Protein AF-A0A7C9D6A2-F1 (afdb_monomer_lite)

Foldseek 3Di:
DPDPVVVVVCVVVVCVVVVVVVVVVVVVLVVLVVVVVVCVVVVNDDDPVSVVVNVVSVVVVVVVVVVVVVVVVVVVVVVVVVVVVVVPPDPPPPPDDDDD

Radius of gyration: 25.12 Å; chains: 1; bounding box: 67×23×78 Å

Sequence (100 aa):
LQCSQLKEVLSVWGLKSDLERLDSTVKTIRAVFCTFHRKQAQGFELNEMELDFIQRLRNCVYDAEDLLDEFATLAAQQLQNCKKEERRSPGVFTSTARLC

Secondary structure (DSSP, 8-state):
---HHHHHHHHHTT-HHHHHHHHHHHHHHHHHHHHHHHHHHTTPPPPHHHHHHHHHHHHHHHHHHHHHHHHHHHHHHHHHHHHHHHT-------------

pLDDT: mean 77.05, std 17.57, range [39.94, 95.38]

Structure (mmCIF, N/CA/C/O backbone):
data_AF-A0A7C9D6A2-F1
#
_entry.id   AF-A0A7C9D6A2-F1
#
loop_
_atom_site.group_PDB
_atom_site.id
_atom_site.type_symbol
_atom_site.label_atom_id
_atom_site.label_alt_id
_atom_site.label_comp_id
_atom_site.label_asym_id
_atom_site.label_entity_id
_atom_site.label_seq_id
_atom_site.pdbx_PDB_ins_code
_atom_site.Cartn_x
_atom_site.Cartn_y
_atom_site.Cartn_z
_atom_site.occupancy
_atom_site.B_iso_or_equiv
_atom_s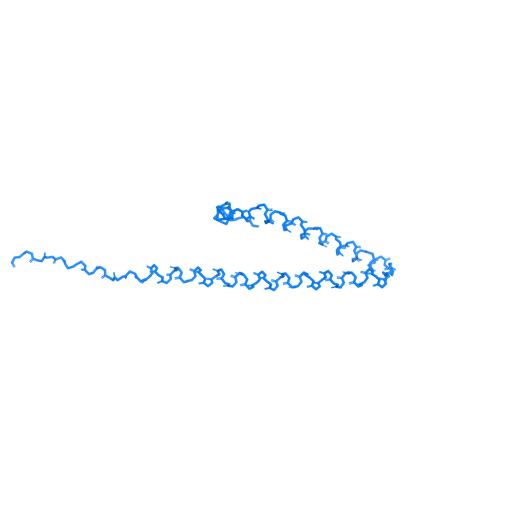ite.auth_seq_id
_atom_site.auth_comp_id
_atom_site.auth_asym_id
_atom_site.auth_atom_id
_atom_site.pdbx_PDB_model_num
ATOM 1 N N . LEU A 1 1 ? -15.813 5.222 1.478 1.00 47.66 1 LEU A N 1
ATOM 2 C CA . LEU A 1 1 ? -16.107 5.257 2.932 1.00 47.66 1 LEU A CA 1
ATOM 3 C C . LEU A 1 1 ? -17.049 6.428 3.253 1.00 47.66 1 LEU A C 1
ATOM 5 O O . LEU A 1 1 ? -16.592 7.531 3.515 1.00 47.66 1 LEU A O 1
ATOM 9 N N . GLN A 1 2 ? -18.367 6.219 3.161 1.00 48.19 2 GLN A N 1
ATOM 10 C CA . GLN A 1 2 ? -19.413 7.238 3.392 1.00 48.19 2 GLN A CA 1
ATOM 11 C C . GLN A 1 2 ? -20.345 6.780 4.531 1.00 48.19 2 GLN A C 1
ATOM 13 O O . GLN A 1 2 ? -21.554 6.704 4.365 1.00 48.19 2 GLN A O 1
ATOM 18 N N . CYS A 1 3 ? -19.783 6.390 5.678 1.00 60.12 3 CYS A N 1
ATOM 19 C CA . CYS A 1 3 ? -20.566 6.014 6.856 1.00 60.12 3 CYS A CA 1
ATOM 20 C C . CYS A 1 3 ? -20.179 6.947 8.012 1.00 60.12 3 CYS A C 1
ATOM 22 O O . CYS A 1 3 ? -18.998 7.055 8.349 1.00 60.12 3 CYS A O 1
ATOM 24 N N . SER A 1 4 ? -21.151 7.679 8.564 1.00 65.62 4 SER A N 1
ATOM 25 C CA . SER A 1 4 ? -20.940 8.699 9.605 1.00 65.62 4 SER A CA 1
ATOM 26 C C . SER A 1 4 ? -20.365 8.106 10.892 1.00 65.62 4 SER A C 1
ATOM 28 O O . SER A 1 4 ? -19.459 8.687 11.480 1.00 65.62 4 SER A O 1
ATOM 30 N N . GLN A 1 5 ? -20.808 6.902 11.254 1.00 60.62 5 GLN A N 1
ATOM 31 C CA . GLN A 1 5 ? -20.350 6.166 12.436 1.00 60.62 5 GLN A CA 1
ATOM 32 C C . GLN A 1 5 ? -18.868 5.777 12.334 1.00 60.62 5 GLN A C 1
ATOM 34 O O . GLN A 1 5 ? -18.116 5.916 13.293 1.00 60.62 5 GLN A O 1
ATOM 39 N N . LEU A 1 6 ? -18.413 5.364 11.145 1.00 63.66 6 LEU A N 1
ATOM 40 C CA . LEU A 1 6 ? -16.997 5.072 10.898 1.00 63.66 6 LEU A CA 1
ATOM 41 C C . LEU A 1 6 ? -16.130 6.326 11.026 1.00 63.66 6 LEU A C 1
ATOM 43 O O . LEU A 1 6 ? -15.039 6.252 11.576 1.00 63.66 6 LEU A O 1
ATOM 47 N N . LYS A 1 7 ? -16.608 7.485 10.555 1.00 63.66 7 LYS A N 1
ATOM 48 C CA . LYS A 1 7 ? -15.866 8.748 10.692 1.00 63.66 7 LYS A CA 1
ATOM 49 C C . LYS A 1 7 ? -15.673 9.148 12.154 1.00 63.66 7 LYS A C 1
ATOM 51 O O . LYS A 1 7 ? -14.588 9.605 12.498 1.00 63.66 7 LYS A O 1
ATOM 56 N N . GLU A 1 8 ? -16.690 8.972 12.991 1.00 62.75 8 GLU A N 1
ATOM 57 C CA . GLU A 1 8 ? -16.606 9.276 14.423 1.00 62.75 8 GLU A CA 1
ATOM 58 C C . GLU A 1 8 ? -15.627 8.344 15.142 1.00 62.75 8 GLU A C 1
ATOM 60 O O . GLU A 1 8 ? -14.714 8.815 15.817 1.00 62.75 8 GLU A O 1
ATOM 65 N N . VAL A 1 9 ? -15.740 7.031 14.915 1.00 65.88 9 VAL A N 1
ATOM 66 C CA . VAL A 1 9 ? -14.849 6.027 15.520 1.00 65.88 9 VAL A CA 1
ATOM 67 C C . VAL A 1 9 ? -13.394 6.250 15.097 1.00 65.88 9 VAL A C 1
ATOM 69 O O . VAL A 1 9 ? -12.505 6.293 15.943 1.00 65.88 9 VAL A O 1
ATOM 72 N N . LEU A 1 10 ? -13.143 6.485 13.807 1.00 64.19 10 LEU A N 1
ATOM 73 C CA . LEU A 1 10 ? -11.800 6.774 13.291 1.00 64.19 10 LEU A CA 1
ATOM 74 C C . LEU A 1 10 ? -11.220 8.083 13.844 1.00 64.19 10 LEU A C 1
ATOM 76 O O . LEU A 1 10 ? -10.005 8.195 14.000 1.00 64.19 10 LEU A O 1
ATOM 80 N N . SER A 1 11 ? -12.071 9.070 14.139 1.00 66.25 11 SER A N 1
ATOM 81 C CA . SER A 1 11 ? -11.646 10.335 14.739 1.00 66.25 11 SER A CA 1
ATOM 82 C C . SER A 1 11 ? -11.282 10.173 16.214 1.00 66.25 11 SER A C 1
ATOM 84 O O . SER A 1 11 ? -10.281 10.734 16.647 1.00 66.25 11 SER A O 1
ATOM 86 N N . VAL A 1 12 ? -12.056 9.392 16.975 1.00 66.88 12 VAL A N 1
ATOM 87 C CA . VAL A 1 12 ? -11.775 9.104 18.394 1.00 66.88 12 VAL A CA 1
ATOM 88 C C . VAL A 1 12 ? -10.478 8.305 18.553 1.00 66.88 12 VAL A C 1
ATOM 90 O O . VAL A 1 12 ? -9.742 8.512 19.511 1.00 66.88 12 VAL A O 1
ATOM 93 N N . TRP A 1 13 ? -10.169 7.430 17.594 1.00 67.50 13 TRP A N 1
ATOM 94 C CA . TR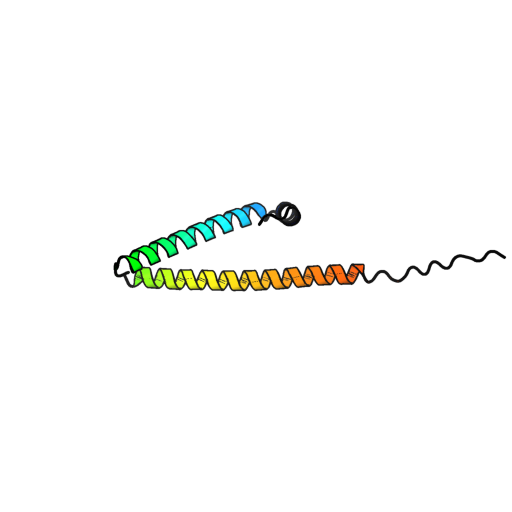P A 1 13 ? -8.983 6.568 17.626 1.00 67.50 13 TRP A CA 1
ATOM 95 C C . TRP A 1 13 ? -7.733 7.220 17.009 1.00 67.50 13 TRP A C 1
ATOM 97 O O . TRP A 1 13 ? -6.685 6.587 16.945 1.00 67.50 13 TRP A O 1
ATOM 107 N N . GLY A 1 14 ? -7.824 8.468 16.527 1.00 73.25 14 GLY A N 1
ATOM 108 C CA . GLY A 1 14 ? -6.701 9.182 15.901 1.00 73.25 14 GLY A CA 1
ATOM 109 C C . GLY A 1 14 ? -6.276 8.637 14.531 1.00 73.25 14 GLY A C 1
ATOM 110 O O . GLY A 1 14 ? -5.298 9.106 13.960 1.00 73.25 14 GLY A O 1
ATOM 111 N N . LEU A 1 15 ? -7.026 7.689 13.964 1.00 76.81 15 LEU A N 1
ATOM 112 C CA . LEU A 1 15 ? -6.648 6.950 12.756 1.00 76.81 15 LEU A CA 1
ATOM 113 C C . LEU A 1 15 ? -6.959 7.703 11.453 1.00 76.81 15 LEU A C 1
ATOM 115 O O . LEU A 1 15 ? -6.615 7.245 10.364 1.00 76.81 15 LEU A O 1
ATOM 119 N N . LYS A 1 16 ? -7.652 8.844 11.537 1.00 78.19 16 LYS A N 1
ATOM 120 C CA . LYS A 1 16 ? -8.124 9.593 10.365 1.00 78.19 16 LYS A CA 1
ATOM 121 C C . LYS A 1 16 ? -6.980 10.011 9.434 1.00 78.19 16 LYS A C 1
ATOM 123 O O . LYS A 1 16 ? -7.077 9.789 8.230 1.00 78.19 16 LYS A O 1
ATOM 128 N N . SER A 1 17 ? -5.904 10.575 9.982 1.00 82.25 17 SER A N 1
ATOM 129 C CA . SER A 1 17 ? -4.734 10.997 9.200 1.00 82.25 17 SER A CA 1
ATOM 130 C C . SER A 1 17 ? -4.013 9.815 8.557 1.00 82.25 17 SER A C 1
ATOM 132 O O . SER A 1 17 ? -3.547 9.917 7.423 1.00 82.25 17 SER A O 1
ATOM 134 N N . ASP A 1 18 ? -3.951 8.679 9.251 1.00 84.19 18 ASP A N 1
ATOM 135 C CA . ASP A 1 18 ? -3.340 7.466 8.713 1.00 84.19 18 ASP A CA 1
ATOM 136 C C . ASP A 1 18 ? -4.162 6.866 7.576 1.00 84.19 18 ASP A C 1
ATOM 138 O O . ASP A 1 18 ? -3.590 6.451 6.570 1.00 84.19 18 ASP A O 1
ATOM 142 N N . LEU A 1 19 ? -5.494 6.898 7.675 1.00 82.88 19 LEU A N 1
ATOM 143 C CA . LEU A 1 19 ? -6.375 6.440 6.602 1.00 82.88 19 LEU A CA 1
ATOM 144 C C . LEU A 1 19 ? -6.283 7.332 5.358 1.00 82.88 19 LEU A C 1
ATOM 146 O O . LEU A 1 19 ? -6.251 6.829 4.237 1.00 82.88 19 LEU A O 1
ATOM 150 N N . GLU A 1 20 ? -6.224 8.653 5.543 1.00 86.69 20 GLU A N 1
ATOM 151 C CA . GLU A 1 20 ? -6.031 9.610 4.446 1.00 86.69 20 GLU A CA 1
ATOM 152 C C . GLU A 1 20 ? -4.664 9.416 3.771 1.00 86.69 20 GLU A C 1
ATOM 154 O O . GLU A 1 20 ? -4.563 9.417 2.540 1.00 86.69 20 GLU A O 1
ATOM 159 N N . ARG A 1 21 ? -3.613 9.175 4.565 1.00 88.69 21 ARG A N 1
ATOM 160 C CA . ARG A 1 21 ? -2.282 8.842 4.051 1.00 88.69 21 ARG A CA 1
ATOM 161 C C . ARG A 1 21 ? -2.294 7.524 3.278 1.00 88.69 21 ARG A C 1
ATOM 163 O O . ARG A 1 21 ? -1.723 7.465 2.192 1.00 88.69 21 ARG A O 1
ATOM 170 N N . LEU A 1 22 ? -2.959 6.495 3.799 1.00 87.25 22 LEU A N 1
ATOM 171 C CA . LEU A 1 22 ? -3.086 5.201 3.132 1.00 87.25 22 LEU A CA 1
ATOM 172 C C . LEU A 1 22 ? -3.822 5.331 1.793 1.00 87.25 22 LEU A C 1
ATOM 174 O O . LEU A 1 22 ? -3.339 4.819 0.787 1.00 87.25 22 LEU A O 1
ATOM 178 N N . ASP A 1 23 ? -4.931 6.074 1.746 1.00 87.06 23 ASP A N 1
ATOM 179 C CA . ASP A 1 23 ? -5.669 6.340 0.504 1.00 87.06 23 ASP A CA 1
ATOM 180 C C . ASP A 1 23 ? -4.791 7.045 -0.544 1.00 87.06 23 ASP A C 1
ATOM 182 O O . ASP A 1 23 ? -4.768 6.648 -1.712 1.00 87.06 23 ASP A O 1
ATOM 186 N N . SER A 1 24 ? -4.005 8.045 -0.130 1.00 91.62 24 SER A N 1
ATOM 187 C CA . SER A 1 24 ? -3.040 8.722 -1.008 1.00 91.62 24 SER A CA 1
ATOM 188 C C . SER A 1 24 ? -1.967 7.765 -1.549 1.00 91.62 24 SER A C 1
ATOM 190 O O . SER A 1 24 ? -1.678 7.745 -2.752 1.00 91.62 24 SER A O 1
ATOM 192 N N . THR A 1 25 ? -1.420 6.906 -0.688 1.00 91.25 25 THR A N 1
ATOM 193 C CA . THR A 1 25 ? -0.442 5.882 -1.076 1.00 91.25 25 THR A CA 1
ATOM 194 C C . THR A 1 25 ? -1.040 4.891 -2.076 1.00 91.25 25 THR A C 1
ATOM 196 O O . THR A 1 25 ? -0.459 4.669 -3.138 1.00 91.25 25 THR A O 1
ATOM 199 N N . VAL A 1 26 ? -2.238 4.358 -1.816 1.00 90.38 26 VAL A N 1
ATOM 200 C CA . VAL A 1 26 ? -2.929 3.416 -2.717 1.00 90.38 26 VAL A CA 1
ATOM 201 C C . VAL A 1 26 ? -3.226 4.062 -4.075 1.00 90.38 26 VAL A C 1
ATOM 203 O O . VAL A 1 26 ? -3.041 3.438 -5.123 1.00 90.38 26 VAL A O 1
ATOM 206 N N . LYS A 1 27 ? -3.635 5.337 -4.094 1.00 92.25 27 LYS A N 1
ATOM 207 C CA . LYS A 1 27 ? -3.813 6.106 -5.339 1.00 92.25 27 LYS A CA 1
ATOM 208 C C . LYS A 1 27 ? -2.515 6.214 -6.138 1.00 92.25 27 LYS A C 1
ATOM 210 O O . LYS A 1 27 ? -2.545 6.058 -7.359 1.00 92.25 27 LYS A O 1
ATOM 215 N N . THR A 1 28 ? -1.397 6.445 -5.457 1.00 94.44 28 THR A N 1
ATOM 216 C CA . THR A 1 28 ? -0.070 6.545 -6.078 1.00 94.44 28 THR A CA 1
ATOM 217 C C . THR A 1 28 ? 0.355 5.207 -6.680 1.00 94.44 28 THR A C 1
ATOM 219 O O . THR A 1 28 ? 0.723 5.150 -7.852 1.00 94.44 28 THR A O 1
ATOM 222 N N . ILE A 1 29 ? 0.204 4.113 -5.929 1.00 92.00 29 ILE A N 1
ATOM 223 C CA . ILE A 1 29 ? 0.483 2.748 -6.397 1.00 92.00 29 ILE A CA 1
ATOM 224 C C . ILE A 1 29 ? -0.346 2.424 -7.648 1.00 92.00 29 ILE A C 1
ATOM 226 O O . ILE A 1 29 ? 0.191 1.956 -8.653 1.00 92.00 29 ILE A O 1
ATOM 230 N N . ARG A 1 30 ? -1.644 2.753 -7.645 1.00 91.50 30 ARG A N 1
ATOM 231 C CA . ARG A 1 30 ? -2.510 2.569 -8.819 1.00 91.50 30 ARG A CA 1
ATOM 232 C C . ARG A 1 30 ? -2.009 3.346 -10.039 1.00 91.50 30 ARG A C 1
ATOM 234 O O . ARG A 1 30 ? -2.014 2.806 -11.142 1.00 91.50 30 ARG A O 1
ATOM 241 N N . ALA A 1 31 ? -1.564 4.589 -9.861 1.00 93.81 31 ALA A N 1
ATOM 242 C CA . ALA A 1 31 ? -1.024 5.395 -10.957 1.00 93.81 31 ALA A CA 1
ATOM 243 C C . ALA A 1 31 ? 0.248 4.774 -11.564 1.00 93.81 31 ALA A C 1
ATOM 245 O O . ALA A 1 31 ? 0.412 4.783 -12.788 1.00 93.81 31 ALA A O 1
ATOM 246 N N . VAL A 1 32 ? 1.111 4.182 -10.732 1.00 92.56 32 VAL A N 1
ATOM 247 C CA . VAL A 1 32 ? 2.306 3.451 -11.180 1.00 92.56 32 VAL A CA 1
ATOM 248 C C . VAL A 1 32 ? 1.915 2.241 -12.033 1.00 92.56 32 VAL A C 1
ATOM 250 O O . VAL A 1 32 ? 2.373 2.135 -13.172 1.00 92.56 32 VAL A O 1
ATOM 253 N N . PHE A 1 33 ? 1.001 1.388 -11.554 1.00 90.44 33 PHE A N 1
ATOM 254 C CA . PHE A 1 33 ? 0.513 0.239 -12.332 1.00 90.44 33 PHE A CA 1
ATOM 255 C C . PHE A 1 33 ? -0.155 0.656 -13.647 1.00 90.44 33 PHE A C 1
ATOM 257 O O . PHE A 1 33 ? 0.112 0.057 -14.687 1.00 90.44 33 PHE A O 1
ATOM 264 N N . CYS A 1 34 ? -0.981 1.707 -13.644 1.00 91.88 34 CYS A N 1
ATOM 265 C CA . CYS A 1 34 ? -1.590 2.229 -14.870 1.00 91.88 34 CYS A CA 1
ATOM 266 C C . CYS A 1 34 ? -0.537 2.718 -15.872 1.00 91.88 34 CYS A C 1
ATOM 268 O O . CYS A 1 34 ? -0.662 2.474 -17.071 1.00 91.88 34 CYS A O 1
ATOM 270 N N . THR A 1 35 ? 0.508 3.392 -15.392 1.00 88.00 35 THR A N 1
ATOM 271 C CA . THR A 1 35 ? 1.605 3.871 -16.242 1.00 88.00 35 THR A CA 1
ATOM 272 C C . THR A 1 35 ? 2.352 2.702 -16.877 1.00 88.00 35 THR A C 1
ATOM 274 O O . THR A 1 35 ? 2.636 2.730 -18.074 1.00 88.00 35 THR A O 1
ATOM 277 N N . PHE A 1 36 ? 2.609 1.656 -16.096 1.00 88.12 36 PHE A N 1
ATOM 278 C CA . PHE A 1 36 ? 3.236 0.426 -16.557 1.00 88.12 36 PHE A CA 1
ATOM 279 C C . PHE A 1 36 ? 2.377 -0.316 -17.593 1.00 88.12 36 PHE A C 1
ATOM 281 O O . PHE A 1 36 ? 2.853 -0.595 -18.691 1.00 88.12 36 PHE A O 1
ATOM 288 N N . HIS A 1 37 ? 1.093 -0.559 -17.307 1.00 87.31 37 HIS A N 1
ATOM 289 C CA . HIS A 1 37 ? 0.185 -1.205 -18.263 1.00 87.31 37 HIS A CA 1
ATOM 290 C C . HIS A 1 37 ? 0.055 -0.399 -19.559 1.00 87.31 37 HIS A C 1
ATOM 292 O O . HIS A 1 37 ? -0.009 -0.978 -20.639 1.00 87.31 37 HIS A O 1
ATOM 298 N N . ARG A 1 38 ? 0.068 0.939 -19.483 1.00 90.38 38 ARG A N 1
ATOM 299 C CA . ARG A 1 38 ? 0.064 1.794 -20.676 1.00 90.38 38 ARG A CA 1
ATOM 300 C C . ARG A 1 38 ? 1.337 1.619 -21.505 1.00 90.38 38 ARG A C 1
ATOM 302 O O . ARG A 1 38 ? 1.231 1.538 -22.723 1.00 90.38 38 ARG A O 1
ATOM 309 N N . LYS A 1 39 ? 2.516 1.559 -20.874 1.00 87.94 39 LYS A N 1
ATOM 310 C CA . LYS A 1 39 ? 3.786 1.283 -21.570 1.00 87.94 39 LYS A CA 1
ATOM 311 C C . LYS A 1 39 ? 3.741 -0.079 -22.270 1.00 87.94 39 LYS A C 1
ATOM 313 O O . LYS A 1 39 ? 4.021 -0.149 -23.462 1.00 87.94 39 LYS A O 1
ATOM 318 N N . GLN A 1 40 ? 3.296 -1.115 -21.558 1.00 85.50 40 GLN A N 1
ATOM 319 C CA . GLN A 1 40 ? 3.156 -2.467 -22.101 1.00 85.50 40 GLN A CA 1
ATOM 320 C C . GLN A 1 40 ? 2.177 -2.513 -23.286 1.00 85.50 40 GLN A C 1
ATOM 322 O O . GLN A 1 40 ? 2.499 -3.065 -24.333 1.00 85.50 40 GLN A O 1
ATOM 327 N N . ALA A 1 41 ? 1.004 -1.883 -23.163 1.00 87.12 41 ALA A N 1
ATOM 328 C CA . ALA A 1 41 ? -0.004 -1.837 -24.226 1.00 87.12 41 ALA A CA 1
ATOM 329 C C . ALA A 1 41 ? 0.451 -1.038 -25.460 1.00 87.12 41 ALA A C 1
ATOM 331 O O . ALA A 1 41 ? -0.016 -1.292 -26.566 1.00 87.12 41 ALA A O 1
ATOM 332 N N . GLN A 1 42 ? 1.361 -0.078 -25.280 1.00 91.25 42 GLN A N 1
ATOM 333 C CA . GLN A 1 42 ? 1.987 0.678 -26.368 1.00 91.25 42 GLN A CA 1
ATOM 334 C C . GLN A 1 42 ? 3.149 -0.083 -27.034 1.00 91.25 42 GLN A C 1
ATOM 336 O O . GLN A 1 42 ? 3.756 0.447 -27.961 1.00 91.25 42 GLN A O 1
ATOM 341 N N . GLY A 1 43 ? 3.449 -1.309 -26.591 1.00 84.38 43 GLY A N 1
ATOM 342 C CA . GLY A 1 43 ? 4.508 -2.145 -27.158 1.00 84.38 43 GLY A CA 1
ATOM 343 C C . GLY A 1 43 ? 5.916 -1.767 -26.701 1.00 84.38 43 GLY A C 1
ATOM 344 O O . GLY A 1 43 ? 6.883 -2.222 -27.303 1.00 84.38 43 GLY A O 1
ATOM 345 N N . PHE A 1 44 ? 6.053 -0.945 -25.655 1.00 85.62 44 PHE A N 1
ATOM 346 C CA . PHE A 1 44 ? 7.359 -0.712 -25.045 1.00 85.62 44 PHE A CA 1
ATOM 347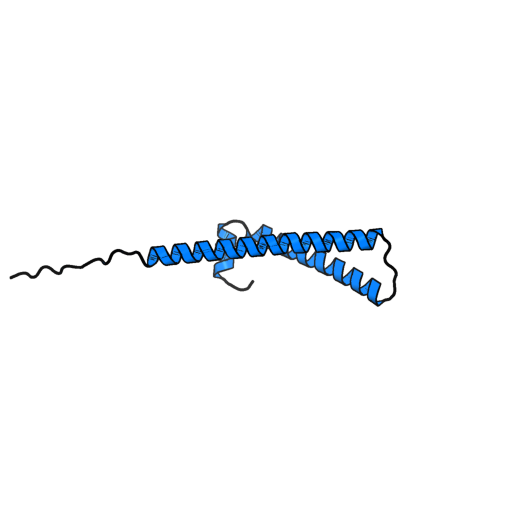 C C . PHE A 1 44 ? 7.756 -1.937 -24.224 1.00 85.62 44 PHE A C 1
ATOM 349 O O . PHE A 1 44 ? 7.040 -2.325 -23.295 1.00 85.62 44 PHE A O 1
ATOM 356 N N . GLU A 1 45 ? 8.910 -2.518 -24.547 1.00 81.88 45 GLU A N 1
ATOM 357 C CA . GLU A 1 45 ? 9.550 -3.500 -23.680 1.00 81.88 45 GLU A CA 1
ATOM 358 C C . GLU A 1 45 ? 10.009 -2.814 -22.397 1.00 81.88 45 GLU A C 1
ATOM 360 O O . GLU A 1 45 ? 10.668 -1.772 -22.406 1.00 81.88 45 GLU A O 1
ATOM 365 N N . LEU A 1 46 ? 9.599 -3.400 -21.282 1.00 85.56 46 LEU A N 1
ATOM 366 C CA . LEU A 1 46 ? 10.023 -2.985 -19.958 1.00 85.56 46 LEU A CA 1
ATOM 367 C C . LEU A 1 46 ? 11.335 -3.686 -19.669 1.00 85.56 46 LEU A C 1
ATOM 369 O O . LEU A 1 46 ? 11.486 -4.868 -19.977 1.00 85.56 46 LEU A O 1
ATOM 373 N N . ASN A 1 47 ? 12.281 -2.965 -19.081 1.00 89.38 47 ASN A N 1
ATOM 374 C CA . ASN A 1 47 ? 13.523 -3.611 -18.690 1.00 89.38 47 ASN A CA 1
ATOM 375 C C . ASN A 1 47 ? 13.288 -4.550 -17.489 1.00 89.38 47 ASN A C 1
ATOM 377 O O . ASN A 1 47 ? 12.305 -4.426 -16.753 1.00 89.38 47 ASN A O 1
ATOM 381 N N . GLU A 1 48 ? 14.218 -5.481 -17.278 1.00 89.12 48 GLU A N 1
ATOM 382 C CA . GLU A 1 48 ? 14.161 -6.459 -16.181 1.00 89.12 48 GLU A CA 1
ATOM 383 C C . GLU A 1 48 ? 13.965 -5.797 -14.804 1.00 89.12 48 GLU A C 1
ATOM 385 O O . GLU A 1 48 ? 13.237 -6.306 -13.957 1.00 89.12 48 GLU A O 1
ATOM 390 N N . MET A 1 49 ? 14.550 -4.612 -14.591 1.00 90.00 49 MET A N 1
ATOM 391 C CA . MET A 1 49 ? 14.416 -3.859 -13.339 1.00 90.00 49 MET A CA 1
ATOM 392 C C . MET A 1 49 ? 12.991 -3.319 -13.129 1.00 90.00 49 MET A C 1
ATOM 394 O O . MET A 1 49 ? 12.464 -3.381 -12.020 1.00 90.00 49 MET A O 1
ATOM 398 N N . GLU A 1 50 ? 12.358 -2.779 -14.172 1.00 89.06 50 GLU A N 1
ATOM 399 C CA . GLU A 1 50 ? 10.978 -2.289 -14.132 1.00 89.06 50 GLU A CA 1
ATOM 400 C C . GLU A 1 50 ? 9.997 -3.445 -13.900 1.00 89.06 50 GLU A C 1
ATOM 402 O O . GLU A 1 50 ? 9.031 -3.288 -13.150 1.00 89.06 50 GLU A O 1
ATOM 407 N N . LEU A 1 51 ? 10.252 -4.609 -14.505 1.00 89.25 51 LEU A N 1
ATOM 408 C CA . LEU A 1 51 ? 9.456 -5.819 -14.296 1.00 89.25 51 LEU A CA 1
ATOM 409 C C . LEU A 1 51 ? 9.579 -6.343 -12.859 1.00 89.25 51 LEU A C 1
ATOM 411 O O . LEU A 1 51 ? 8.546 -6.553 -12.218 1.00 89.25 51 LEU A O 1
ATOM 415 N N . ASP A 1 52 ? 10.802 -6.487 -12.334 1.00 93.19 52 ASP A N 1
ATOM 416 C CA . ASP A 1 52 ? 11.044 -6.892 -10.939 1.00 93.19 52 ASP A CA 1
ATOM 417 C C . ASP A 1 52 ? 10.364 -5.930 -9.957 1.00 93.19 52 ASP A C 1
ATOM 419 O O . ASP A 1 52 ? 9.634 -6.350 -9.056 1.00 93.19 52 ASP A O 1
ATOM 423 N N . PHE A 1 53 ? 10.518 -4.619 -10.174 1.00 92.88 53 PHE A N 1
ATOM 424 C CA . PHE A 1 53 ? 9.898 -3.607 -9.324 1.00 92.88 53 PHE A CA 1
ATOM 425 C C . PHE A 1 53 ? 8.370 -3.737 -9.287 1.00 92.88 53 PHE A C 1
ATOM 427 O O . PHE A 1 53 ? 7.770 -3.699 -8.212 1.00 92.88 53 PHE A O 1
ATOM 434 N N . ILE A 1 54 ? 7.728 -3.918 -10.443 1.00 92.06 54 ILE A N 1
ATOM 435 C CA . ILE A 1 54 ? 6.269 -4.044 -10.538 1.00 92.06 54 ILE A CA 1
ATOM 436 C C . ILE A 1 54 ? 5.770 -5.357 -9.930 1.00 92.06 54 ILE A C 1
ATOM 438 O O . ILE A 1 54 ? 4.722 -5.362 -9.280 1.00 92.06 54 ILE A O 1
ATOM 442 N N . GLN A 1 55 ? 6.511 -6.456 -10.091 1.00 92.19 55 GLN A N 1
ATOM 443 C CA . GLN A 1 55 ? 6.189 -7.726 -9.437 1.00 92.19 55 GLN A CA 1
ATOM 444 C C . GLN A 1 55 ? 6.271 -7.606 -7.915 1.00 92.19 55 GLN A C 1
ATOM 446 O O . GLN A 1 55 ? 5.327 -7.970 -7.216 1.00 92.19 55 GLN A O 1
ATOM 451 N N . ARG A 1 56 ? 7.350 -7.019 -7.393 1.00 94.38 56 ARG A N 1
ATOM 452 C CA . ARG A 1 56 ? 7.515 -6.787 -5.952 1.00 94.38 56 ARG A CA 1
ATOM 453 C C . ARG A 1 56 ? 6.440 -5.864 -5.398 1.00 94.38 56 ARG A C 1
ATOM 455 O O . ARG A 1 56 ? 5.877 -6.152 -4.349 1.00 94.38 56 ARG A O 1
ATOM 462 N N . LEU A 1 57 ? 6.111 -4.795 -6.123 1.00 94.12 57 LEU A N 1
ATOM 463 C CA . LEU A 1 57 ? 5.036 -3.888 -5.734 1.00 94.12 57 LEU A CA 1
ATOM 464 C C . LEU A 1 57 ? 3.688 -4.614 -5.667 1.00 94.12 57 LEU A C 1
ATOM 466 O O . LEU A 1 57 ? 2.908 -4.360 -4.755 1.00 94.12 57 LEU A O 1
ATOM 470 N N . ARG A 1 58 ? 3.419 -5.529 -6.605 1.00 93.00 58 ARG A N 1
ATOM 471 C CA . ARG A 1 58 ? 2.198 -6.342 -6.596 1.00 93.00 58 ARG A CA 1
ATOM 472 C C . ARG A 1 58 ? 2.154 -7.262 -5.377 1.00 93.00 58 ARG A C 1
ATOM 474 O O . ARG A 1 58 ? 1.124 -7.302 -4.716 1.00 93.00 58 ARG A O 1
ATOM 481 N N . ASN A 1 59 ? 3.263 -7.920 -5.047 1.00 94.38 59 ASN A N 1
ATOM 482 C CA . ASN A 1 59 ? 3.349 -8.767 -3.855 1.00 94.38 59 ASN A CA 1
ATOM 483 C C . ASN A 1 59 ? 3.075 -7.965 -2.576 1.00 94.38 59 ASN A C 1
ATOM 485 O O . ASN A 1 59 ? 2.233 -8.364 -1.787 1.00 94.38 59 ASN A O 1
ATOM 489 N N . CYS A 1 60 ? 3.674 -6.778 -2.426 1.00 93.19 60 CYS A N 1
ATOM 490 C CA . CYS A 1 60 ? 3.414 -5.927 -1.261 1.00 93.19 60 CYS A CA 1
ATOM 491 C C . CYS A 1 60 ? 1.946 -5.481 -1.146 1.00 93.19 60 CYS A C 1
ATOM 493 O O . CYS A 1 60 ? 1.461 -5.267 -0.038 1.00 93.19 60 CYS A O 1
ATOM 495 N N . VAL A 1 61 ? 1.245 -5.293 -2.271 1.00 92.69 61 VAL A N 1
ATOM 496 C CA . VAL A 1 61 ? -0.191 -4.975 -2.255 1.00 92.69 61 VAL A CA 1
ATOM 497 C C . VAL A 1 61 ? -1.005 -6.175 -1.778 1.00 92.69 61 VAL A C 1
ATOM 499 O O . VAL A 1 61 ? -1.910 -5.972 -0.976 1.00 92.69 61 VAL A O 1
ATOM 502 N N . TYR A 1 62 ? -0.666 -7.392 -2.213 1.00 93.44 62 TYR A N 1
ATOM 503 C CA . TYR A 1 62 ? -1.331 -8.608 -1.737 1.00 93.44 62 TYR A CA 1
ATOM 504 C C . TYR A 1 62 ? -1.090 -8.851 -0.247 1.00 93.44 62 TYR A C 1
ATOM 506 O O . TYR A 1 62 ? -2.052 -9.039 0.487 1.00 93.44 62 TYR A O 1
ATOM 514 N N . ASP A 1 63 ? 0.151 -8.719 0.227 1.00 95.38 63 ASP A N 1
ATOM 515 C CA . ASP A 1 63 ? 0.464 -8.849 1.657 1.00 95.38 63 ASP A CA 1
ATOM 516 C C . ASP A 1 63 ? -0.344 -7.848 2.510 1.00 95.38 63 ASP A C 1
ATOM 518 O O . ASP A 1 63 ? -0.775 -8.146 3.625 1.00 95.38 63 ASP A O 1
ATOM 522 N N . ALA A 1 64 ? -0.557 -6.633 1.989 1.00 92.31 64 ALA A N 1
ATOM 523 C CA . ALA A 1 64 ? -1.349 -5.611 2.665 1.00 92.31 64 ALA A CA 1
ATOM 524 C C . ALA A 1 64 ? -2.860 -5.895 2.622 1.00 92.31 64 ALA A C 1
ATOM 526 O O . ALA A 1 64 ? -3.555 -5.580 3.586 1.00 92.31 64 ALA A O 1
ATOM 527 N N . GLU A 1 65 ? -3.371 -6.454 1.524 1.00 90.31 65 GLU A N 1
ATOM 528 C CA . GLU A 1 65 ? -4.770 -6.876 1.394 1.00 90.31 65 GLU A CA 1
ATOM 529 C C . GLU A 1 65 ? -5.087 -8.007 2.381 1.00 90.31 65 GLU A C 1
ATOM 531 O O . GLU A 1 65 ? -6.027 -7.871 3.164 1.00 90.31 65 GLU A O 1
ATOM 536 N N . ASP A 1 66 ? -4.231 -9.030 2.451 1.00 95.19 66 ASP A N 1
ATOM 537 C CA . ASP A 1 66 ? -4.361 -10.148 3.393 1.00 95.19 66 ASP A CA 1
ATOM 538 C C . ASP A 1 66 ? -4.403 -9.659 4.853 1.00 95.19 66 ASP A C 1
ATOM 540 O O . ASP A 1 66 ? -5.258 -10.071 5.644 1.00 95.19 66 ASP A O 1
ATOM 544 N N . LEU A 1 67 ? -3.525 -8.714 5.214 1.00 94.31 67 LEU A N 1
ATOM 545 C CA . LEU A 1 67 ? -3.510 -8.110 6.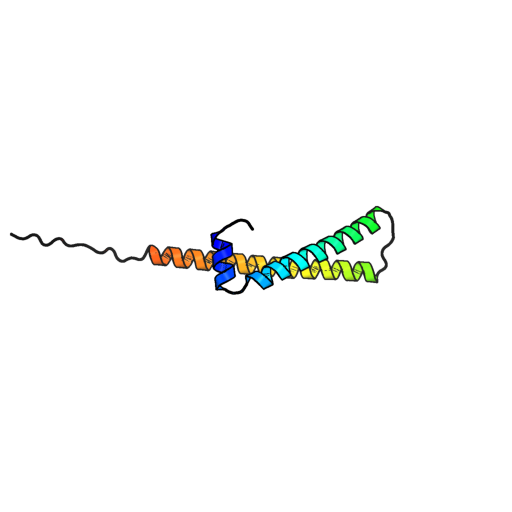550 1.00 94.31 67 LEU A CA 1
ATOM 546 C C . LEU A 1 67 ? -4.804 -7.331 6.856 1.00 94.31 67 LEU A C 1
ATOM 548 O O . LEU A 1 67 ? -5.302 -7.354 7.986 1.00 94.31 67 LEU A O 1
ATOM 552 N N . LEU A 1 68 ? -5.347 -6.609 5.871 1.00 89.44 68 LEU A N 1
ATOM 553 C CA . LEU A 1 68 ? -6.592 -5.853 6.033 1.00 89.44 68 LEU A CA 1
ATOM 554 C C . LEU A 1 68 ? -7.803 -6.780 6.183 1.00 89.44 68 LEU A C 1
ATOM 556 O O . LEU A 1 68 ? -8.695 -6.476 6.981 1.00 89.44 68 LEU A O 1
ATOM 560 N N . ASP A 1 69 ? -7.820 -7.907 5.479 1.00 91.44 69 ASP A N 1
ATOM 561 C CA . ASP A 1 69 ? -8.867 -8.923 5.593 1.00 91.44 69 ASP A CA 1
ATOM 562 C C . ASP A 1 69 ? -8.845 -9.622 6.960 1.00 91.44 69 ASP A C 1
ATOM 564 O O . ASP A 1 69 ? -9.900 -9.818 7.585 1.00 91.44 69 ASP A O 1
ATOM 568 N N . GLU A 1 70 ? -7.656 -9.927 7.490 1.00 94.69 70 GLU A N 1
ATOM 569 C CA . GLU A 1 70 ? -7.501 -10.429 8.859 1.00 94.69 70 GLU A CA 1
ATOM 570 C C . GLU A 1 70 ? -8.025 -9.404 9.878 1.00 94.69 70 GLU A C 1
ATOM 572 O O . GLU A 1 70 ? -8.834 -9.738 10.753 1.00 94.69 70 GLU A O 1
ATOM 577 N N . PHE A 1 71 ? -7.651 -8.129 9.724 1.00 86.00 71 PHE A N 1
ATOM 578 C CA . PHE A 1 71 ? -8.138 -7.051 10.584 1.00 86.00 71 PHE A CA 1
ATOM 579 C C . PHE A 1 71 ? -9.667 -6.911 10.528 1.00 86.00 71 PHE A C 1
ATOM 581 O O . PHE A 1 71 ? -10.322 -6.799 11.569 1.00 86.00 71 PHE A O 1
ATOM 588 N N . ALA A 1 72 ? -10.258 -6.950 9.331 1.00 86.06 72 ALA A N 1
ATOM 589 C CA . ALA A 1 72 ? -11.705 -6.878 9.146 1.00 86.06 72 ALA A CA 1
ATOM 590 C C . ALA A 1 72 ? -12.423 -8.054 9.826 1.00 86.06 72 ALA A C 1
ATOM 592 O O . ALA A 1 72 ? -13.454 -7.865 10.482 1.00 86.06 72 ALA A O 1
ATOM 593 N N . THR A 1 73 ? -11.847 -9.254 9.731 1.00 89.94 73 THR A N 1
ATOM 594 C CA . THR A 1 73 ? -12.360 -10.461 10.386 1.00 89.94 73 THR A CA 1
ATOM 595 C C . THR A 1 73 ? -12.331 -10.327 11.909 1.00 89.94 73 THR A C 1
ATOM 597 O O . THR A 1 73 ? -13.347 -10.569 12.569 1.00 89.94 73 THR A O 1
ATOM 600 N N . LEU A 1 74 ? -11.210 -9.881 12.482 1.00 87.12 74 LEU A N 1
ATOM 601 C CA . LEU A 1 74 ? -11.076 -9.650 13.924 1.00 87.12 74 LEU A CA 1
ATOM 602 C C . LEU A 1 74 ? -12.049 -8.571 14.420 1.00 87.12 74 LEU A C 1
ATOM 604 O O . LEU A 1 74 ? -12.731 -8.763 15.430 1.00 87.12 74 LEU A O 1
ATOM 608 N N . ALA A 1 75 ? -12.180 -7.463 13.687 1.00 82.62 75 ALA A N 1
ATOM 609 C CA . ALA A 1 75 ? -13.123 -6.397 14.017 1.00 82.62 75 ALA A CA 1
ATOM 610 C C . ALA A 1 75 ? -14.579 -6.900 14.016 1.00 82.62 75 ALA A C 1
ATOM 612 O O . ALA A 1 75 ? -15.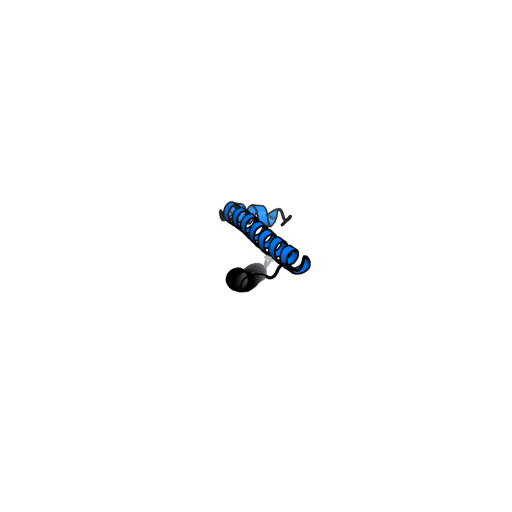354 -6.587 14.926 1.00 82.62 75 ALA A O 1
ATOM 613 N N . ALA A 1 76 ? -14.952 -7.731 13.037 1.00 83.44 76 ALA A N 1
ATOM 614 C CA . ALA A 1 76 ? -16.277 -8.339 12.970 1.00 83.44 76 ALA A CA 1
ATOM 615 C C . ALA A 1 76 ? -16.545 -9.284 14.156 1.00 83.44 76 ALA A C 1
ATOM 617 O O . ALA A 1 76 ? -17.635 -9.245 14.735 1.00 83.44 76 ALA A O 1
ATOM 618 N N . GLN A 1 77 ? -15.560 -10.096 14.553 1.00 83.94 77 GLN A N 1
ATOM 619 C CA . GLN A 1 77 ? -15.667 -10.983 15.716 1.00 83.94 77 GLN A CA 1
ATOM 620 C C . GLN A 1 77 ? -15.859 -10.200 17.021 1.00 83.94 77 GLN A C 1
ATOM 622 O O . GLN A 1 77 ? -16.743 -10.536 17.811 1.00 83.94 77 GLN A O 1
ATOM 627 N N . GLN A 1 78 ? -15.097 -9.124 17.231 1.00 78.69 78 GLN A N 1
ATOM 628 C CA . GLN A 1 78 ? -15.251 -8.266 18.411 1.00 78.69 78 GLN A CA 1
ATOM 629 C C . GLN A 1 78 ? -16.648 -7.639 18.478 1.00 78.69 78 GLN A C 1
ATOM 631 O O . GLN A 1 78 ? -17.308 -7.681 19.518 1.00 78.69 78 GLN A O 1
ATOM 636 N N . LEU A 1 79 ? -17.165 -7.149 17.347 1.00 78.19 79 LEU A N 1
ATOM 637 C CA . LEU A 1 79 ? -18.517 -6.594 17.284 1.00 78.19 79 LEU A CA 1
ATOM 638 C C . LEU A 1 79 ? -19.596 -7.648 17.591 1.00 78.19 79 LEU A C 1
ATOM 640 O O . LEU A 1 79 ? -20.606 -7.344 18.228 1.00 78.19 79 LEU A O 1
ATOM 644 N N . GLN A 1 80 ? -19.402 -8.897 17.155 1.00 73.00 80 GLN A N 1
ATOM 645 C CA . GLN A 1 80 ? -20.301 -10.001 17.500 1.00 73.00 80 GLN A CA 1
ATOM 646 C C . GLN A 1 80 ? -20.244 -10.357 18.988 1.00 73.00 80 GLN A C 1
ATOM 648 O O . GLN A 1 80 ? -21.282 -10.677 19.569 1.00 73.00 80 GLN A O 1
ATOM 653 N N . ASN A 1 81 ? -19.068 -10.293 19.610 1.00 67.06 81 ASN A N 1
ATOM 654 C CA . ASN A 1 81 ? -18.906 -10.576 21.033 1.00 67.06 81 ASN A CA 1
ATOM 655 C C . ASN A 1 81 ? -19.583 -9.504 21.902 1.00 67.06 81 ASN A C 1
ATOM 657 O O . ASN A 1 81 ? -20.351 -9.874 22.789 1.00 67.06 81 ASN A O 1
ATOM 661 N N . CYS A 1 82 ? -19.463 -8.213 21.562 1.00 57.12 82 CYS A N 1
ATOM 662 C CA . CYS A 1 82 ? -20.223 -7.146 22.231 1.00 57.12 82 CYS A CA 1
ATOM 663 C C . CYS A 1 82 ? -21.748 -7.343 22.115 1.00 57.12 82 CYS A C 1
ATOM 665 O O . CYS A 1 82 ? -22.482 -7.157 23.084 1.00 57.12 82 CYS A O 1
ATOM 667 N N . LYS A 1 83 ? -22.249 -7.802 20.957 1.00 56.19 83 LYS A N 1
ATOM 668 C CA . LYS A 1 83 ? -23.686 -8.095 20.767 1.00 56.19 83 LYS A CA 1
ATOM 669 C C . LYS A 1 83 ? -24.185 -9.295 21.579 1.00 56.19 83 LYS A C 1
ATOM 671 O O . LYS A 1 83 ? -25.380 -9.388 21.860 1.00 56.19 83 LYS A O 1
ATOM 676 N N . LYS A 1 84 ? -23.310 -10.243 21.928 1.00 47.75 84 LYS A N 1
ATOM 677 C CA . LYS A 1 84 ? -23.669 -11.392 22.778 1.00 47.75 84 LYS A CA 1
ATOM 678 C C . LYS A 1 84 ? -23.769 -10.999 24.252 1.00 47.75 84 LYS A C 1
ATOM 680 O O . LYS A 1 84 ? -24.560 -11.605 24.970 1.00 47.75 84 LYS A O 1
ATOM 685 N N . GLU A 1 85 ? -23.014 -9.998 24.688 1.00 45.97 85 GLU A N 1
ATOM 686 C CA . GLU A 1 85 ? -23.017 -9.513 26.072 1.00 45.97 85 GLU A CA 1
ATOM 687 C C . GLU A 1 85 ? -24.283 -8.703 26.395 1.00 45.97 85 GLU A C 1
ATOM 689 O O . GLU A 1 85 ? -24.890 -8.902 27.444 1.00 45.97 85 GLU A O 1
ATOM 694 N N . GLU A 1 86 ? -24.801 -7.931 25.434 1.00 43.00 86 GLU A N 1
ATOM 695 C CA . GLU A 1 86 ? -26.082 -7.214 25.569 1.00 43.00 86 GLU A CA 1
ATOM 696 C C . GLU A 1 86 ? -27.312 -8.149 25.581 1.00 43.00 86 GLU A C 1
ATOM 698 O O . GLU A 1 86 ? -28.360 -7.811 26.125 1.00 43.00 86 GLU A O 1
ATOM 703 N N . ARG A 1 87 ? -27.186 -9.382 25.063 1.00 46.75 87 ARG A N 1
ATOM 704 C CA . ARG A 1 87 ? -28.215 -10.439 25.194 1.00 46.75 87 ARG A CA 1
ATOM 705 C C . ARG A 1 87 ? -28.065 -11.307 26.445 1.00 46.75 87 ARG A C 1
ATOM 707 O O . ARG A 1 87 ? -28.878 -12.204 26.658 1.00 46.75 87 ARG A O 1
ATOM 714 N N . ARG A 1 88 ? -27.051 -11.050 27.273 1.00 46.25 88 ARG A N 1
ATOM 715 C CA . ARG A 1 88 ? -26.863 -11.664 28.594 1.00 46.25 88 ARG A CA 1
ATOM 716 C C . ARG A 1 88 ? -27.207 -10.675 29.710 1.00 46.25 88 ARG A C 1
ATOM 718 O O . ARG A 1 88 ? -26.533 -10.639 30.731 1.00 46.25 88 ARG A O 1
ATOM 725 N N . SER A 1 89 ? -28.278 -9.895 29.573 1.00 46.81 89 SER A N 1
ATOM 726 C CA . SER A 1 89 ? -28.966 -9.425 30.779 1.00 46.81 89 SER A CA 1
ATOM 727 C C . SER A 1 89 ? -29.609 -10.650 31.449 1.00 46.81 89 SER A C 1
ATOM 729 O O . SER A 1 89 ? -30.402 -11.333 30.795 1.00 46.81 89 SER A O 1
ATOM 731 N N . PRO A 1 90 ? -29.296 -10.974 32.719 1.00 50.25 90 PRO A N 1
ATOM 732 C CA . PRO A 1 90 ? -30.110 -11.908 33.481 1.00 50.25 90 PRO A CA 1
ATOM 733 C C . PRO A 1 90 ? -31.523 -11.336 33.496 1.00 50.25 90 PRO A C 1
ATOM 735 O O . PRO A 1 90 ? -31.690 -10.143 33.757 1.00 50.25 90 PRO A O 1
ATOM 738 N N . GLY A 1 91 ? -32.528 -12.152 33.181 1.00 52.12 91 GLY A N 1
ATOM 739 C CA . GLY A 1 91 ? -33.916 -11.735 33.315 1.00 52.12 91 GLY A CA 1
ATOM 740 C C . GLY A 1 91 ? -34.116 -11.133 34.702 1.00 52.12 91 GLY A C 1
ATOM 741 O O . GLY A 1 91 ? -34.016 -11.838 35.706 1.00 52.12 91 GLY A O 1
ATOM 742 N N . VAL A 1 92 ? -34.361 -9.824 34.762 1.00 55.03 92 VAL A N 1
ATOM 743 C CA . VAL A 1 92 ? -34.875 -9.182 35.966 1.00 55.03 92 VAL A CA 1
ATOM 744 C C . VAL A 1 92 ? -36.279 -9.742 36.118 1.00 55.03 92 VAL A C 1
ATOM 746 O O . VAL A 1 92 ? -37.227 -9.275 35.490 1.00 55.03 92 VAL A O 1
ATOM 749 N N . PHE A 1 93 ? -36.394 -10.822 36.886 1.00 47.47 93 PHE A N 1
ATOM 750 C CA . PHE A 1 93 ? -37.670 -11.356 37.314 1.00 47.47 93 PHE A CA 1
ATOM 751 C C . PHE A 1 93 ? -38.232 -10.339 38.306 1.00 47.47 93 PHE A C 1
ATOM 753 O O . PHE A 1 93 ? -37.924 -10.367 39.498 1.00 47.47 93 PHE A O 1
ATOM 760 N N . THR A 1 94 ? -38.988 -9.364 37.804 1.00 52.72 94 THR A N 1
ATOM 761 C CA . THR A 1 94 ? -39.755 -8.447 38.640 1.00 52.72 94 THR A CA 1
ATOM 762 C C . THR A 1 94 ? -40.874 -9.254 39.291 1.00 52.72 94 THR A C 1
ATOM 764 O O . THR A 1 94 ? -41.990 -9.355 38.789 1.00 52.72 94 THR A O 1
ATOM 767 N N . SER A 1 95 ? -40.564 -9.888 40.422 1.00 39.94 95 SER A N 1
ATOM 768 C CA . SER A 1 95 ? -41.585 -10.437 41.304 1.00 39.94 95 SER A CA 1
ATOM 769 C C . SER A 1 95 ? -42.338 -9.255 41.905 1.00 39.94 95 SER A C 1
ATOM 771 O O . SER A 1 95 ? -41.892 -8.626 42.864 1.00 39.94 95 SER A O 1
ATOM 773 N N . THR A 1 96 ? -43.456 -8.885 41.284 1.00 46.53 96 THR A N 1
ATOM 774 C CA . THR A 1 96 ? -44.418 -7.966 41.882 1.00 46.53 96 THR A CA 1
ATOM 775 C C . THR A 1 96 ? -44.944 -8.612 43.153 1.00 46.53 96 THR A C 1
ATOM 777 O O . THR A 1 96 ? -45.626 -9.639 43.098 1.00 46.53 96 THR A O 1
ATOM 780 N N . ALA A 1 97 ? -44.612 -8.003 44.289 1.00 47.91 97 ALA A N 1
ATOM 781 C CA . ALA A 1 97 ? -45.222 -8.296 45.571 1.00 47.91 97 ALA A CA 1
ATOM 782 C C . ALA A 1 97 ? -46.748 -8.281 45.415 1.00 47.91 97 ALA A C 1
ATOM 784 O O . ALA A 1 97 ? -47.336 -7.262 45.047 1.00 47.91 97 ALA A O 1
ATOM 785 N N . ARG A 1 98 ? -47.389 -9.417 45.693 1.00 43.53 98 ARG A N 1
ATOM 786 C CA . ARG A 1 98 ? -48.824 -9.444 45.947 1.00 43.53 98 ARG A CA 1
ATOM 787 C C . ARG A 1 98 ? -49.003 -9.088 47.422 1.00 43.53 98 ARG A C 1
ATOM 789 O O . ARG A 1 98 ? -48.745 -9.905 48.297 1.00 43.53 98 ARG A O 1
ATOM 796 N N . LEU A 1 99 ? -49.354 -7.830 47.672 1.00 41.41 99 LEU A N 1
ATOM 797 C CA . LEU A 1 99 ? -50.033 -7.419 48.896 1.00 41.41 99 LEU A CA 1
ATOM 798 C C . LEU A 1 99 ? -51.413 -8.087 48.891 1.00 41.41 99 LEU A C 1
ATOM 800 O O . LEU A 1 99 ? -52.200 -7.797 47.990 1.00 41.41 99 LEU A O 1
ATOM 804 N N . CYS A 1 100 ? -51.622 -9.018 49.824 1.00 41.53 100 CYS A N 1
ATOM 805 C CA . CYS A 1 100 ? -52.853 -9.344 50.559 1.00 41.53 100 CYS A CA 1
ATOM 806 C C . CYS A 1 100 ? -52.655 -10.679 51.282 1.00 41.53 100 CYS A C 1
ATOM 808 O O . CYS A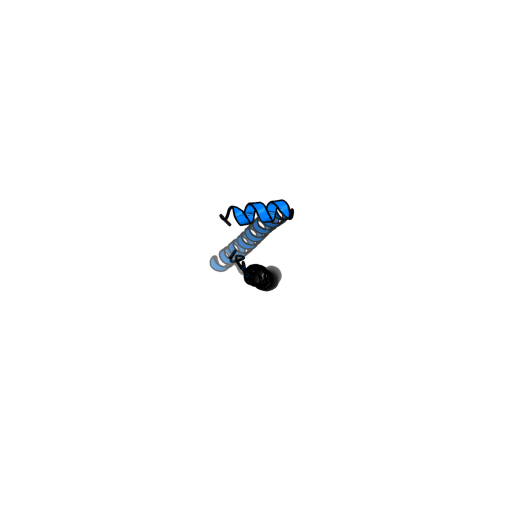 1 100 ? -52.439 -11.697 50.586 1.00 41.53 100 CYS A O 1
#

InterPro domains:
  IPR041118 Disease resistance, N-terminal [PF18052] (7-86)

Organism: Opuntia streptacantha (NCBI:txid393608)